Protein AF-A0A2H3U7N0-F1 (afdb_monomer_lite)

Structure (mmCIF, N/CA/C/O backbone):
data_AF-A0A2H3U7N0-F1
#
_entry.id   AF-A0A2H3U7N0-F1
#
loop_
_atom_site.group_PDB
_atom_site.id
_atom_site.type_symbol
_atom_site.label_atom_id
_atom_site.label_alt_id
_atom_site.label_comp_id
_atom_site.label_asym_id
_atom_site.label_entity_id
_atom_site.label_seq_id
_atom_site.pdbx_PDB_ins_code
_atom_site.Cartn_x
_atom_site.Cartn_y
_atom_site.Cartn_z
_atom_site.occupancy
_atom_site.B_iso_or_equiv
_atom_site.auth_seq_id
_atom_site.auth_comp_id
_atom_site.auth_asym_id
_atom_site.auth_atom_id
_atom_site.pdbx_PDB_model_num
ATOM 1 N N . MET A 1 1 ? 31.839 -9.972 -8.341 1.00 41.22 1 MET A N 1
ATOM 2 C CA . MET A 1 1 ? 30.807 -10.881 -8.872 1.00 41.22 1 MET A CA 1
ATOM 3 C C . MET A 1 1 ? 29.776 -10.012 -9.557 1.00 41.22 1 MET A C 1
ATOM 5 O O . MET A 1 1 ? 29.088 -9.276 -8.865 1.00 41.22 1 MET A O 1
ATOM 9 N N . GLU A 1 2 ? 29.746 -10.004 -10.886 1.00 51.91 2 GLU A N 1
ATOM 10 C CA . GLU A 1 2 ? 28.667 -9.348 -11.629 1.00 51.91 2 GLU A CA 1
ATOM 11 C C . GLU A 1 2 ? 27.400 -10.174 -11.409 1.00 51.91 2 GLU A C 1
ATOM 13 O O . GLU A 1 2 ? 27.298 -11.307 -11.885 1.00 51.91 2 GLU A O 1
ATOM 18 N N . SER A 1 3 ? 26.459 -9.662 -10.612 1.00 55.38 3 SER A N 1
ATOM 19 C CA . SER A 1 3 ? 25.124 -10.245 -10.570 1.00 55.38 3 SER A CA 1
ATOM 20 C C . SER A 1 3 ? 24.430 -9.870 -11.874 1.00 55.38 3 SER A C 1
ATOM 22 O O . SER A 1 3 ? 23.773 -8.840 -11.946 1.00 55.38 3 SER A O 1
ATOM 24 N N . ASN A 1 4 ? 24.597 -10.692 -12.909 1.00 68.12 4 ASN A N 1
ATOM 25 C CA . ASN A 1 4 ? 23.831 -10.570 -14.146 1.00 68.12 4 ASN A CA 1
ATOM 26 C C . ASN A 1 4 ? 22.386 -10.991 -13.863 1.00 68.12 4 ASN A C 1
ATOM 28 O O . ASN A 1 4 ? 21.979 -12.115 -14.174 1.00 68.12 4 ASN A O 1
ATOM 32 N N . SER A 1 5 ? 21.632 -10.111 -13.205 1.00 76.44 5 SER A N 1
ATOM 33 C CA . SER A 1 5 ? 20.214 -10.324 -12.969 1.00 76.44 5 SER A CA 1
ATOM 34 C C . SER A 1 5 ? 19.520 -10.481 -14.326 1.00 76.44 5 SER A C 1
ATOM 36 O O . SER A 1 5 ? 19.765 -9.688 -15.238 1.00 76.44 5 SER A O 1
ATOM 38 N N . PRO A 1 6 ? 18.648 -11.488 -14.514 1.00 81.44 6 PRO A N 1
ATOM 39 C CA . PRO A 1 6 ? 17.901 -11.628 -15.761 1.00 81.44 6 PRO A CA 1
ATOM 40 C C . PRO A 1 6 ? 17.040 -10.390 -16.050 1.00 81.44 6 PRO A C 1
ATOM 42 O O . PRO A 1 6 ? 16.747 -10.122 -17.214 1.00 81.44 6 PRO A O 1
ATOM 45 N N . PHE A 1 7 ? 16.689 -9.611 -15.020 1.00 84.44 7 PHE A N 1
ATOM 46 C CA . PHE A 1 7 ? 15.945 -8.365 -15.162 1.00 84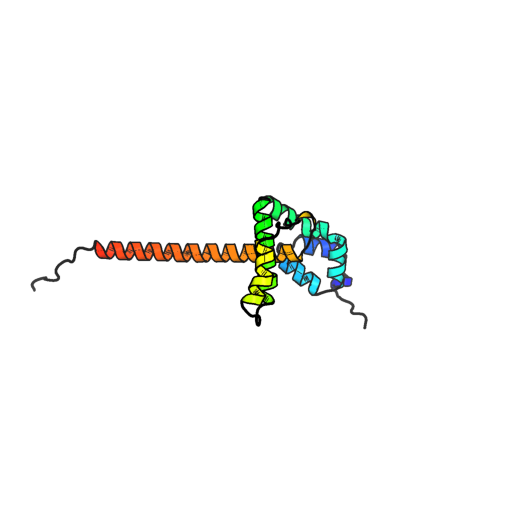.44 7 PHE A CA 1
ATOM 47 C C . PHE A 1 7 ? 16.762 -7.253 -15.822 1.00 84.44 7 PHE A C 1
ATOM 49 O O . PHE A 1 7 ? 16.179 -6.452 -16.539 1.00 84.44 7 PHE A O 1
ATOM 56 N N . GLU A 1 8 ? 18.092 -7.238 -15.682 1.00 84.56 8 GLU A N 1
ATOM 57 C CA . GLU A 1 8 ? 18.958 -6.257 -16.362 1.00 84.56 8 GLU A CA 1
ATOM 58 C C . GLU A 1 8 ? 18.973 -6.433 -17.888 1.00 84.56 8 GLU A C 1
ATOM 60 O O . GLU A 1 8 ? 19.342 -5.517 -18.618 1.00 84.56 8 GLU A O 1
ATOM 65 N N . LYS A 1 9 ? 18.543 -7.600 -18.387 1.00 87.31 9 LYS A N 1
ATOM 66 C CA . LYS A 1 9 ? 18.369 -7.859 -19.824 1.00 87.31 9 LYS A CA 1
ATOM 67 C C . LYS A 1 9 ? 17.039 -7.333 -20.364 1.00 87.31 9 LYS A C 1
ATOM 69 O O . LYS A 1 9 ? 16.856 -7.304 -21.580 1.00 87.31 9 LYS A O 1
ATOM 74 N N . LEU A 1 10 ? 16.098 -6.970 -19.490 1.00 88.06 10 LEU A N 1
ATOM 75 C CA . LEU A 1 10 ? 14.808 -6.425 -19.893 1.00 88.06 10 LEU A CA 1
ATOM 76 C C . LEU A 1 10 ? 14.908 -4.905 -20.074 1.00 88.06 10 LEU A C 1
ATOM 78 O O . LEU A 1 10 ? 15.506 -4.231 -19.237 1.00 88.06 10 LEU A O 1
ATOM 82 N N . PRO A 1 11 ? 14.272 -4.341 -21.114 1.00 92.31 11 PRO A N 1
ATOM 83 C CA . PRO A 1 11 ? 14.101 -2.900 -21.236 1.00 92.31 11 PRO A CA 1
ATOM 84 C C . PRO A 1 11 ? 13.384 -2.306 -20.017 1.00 92.31 11 PRO A C 1
ATOM 86 O O . PRO A 1 11 ? 12.407 -2.875 -19.510 1.00 92.31 11 PRO A O 1
ATOM 89 N N . ALA A 1 12 ? 13.825 -1.123 -19.587 1.00 92.44 12 ALA A N 1
ATOM 90 C CA . ALA A 1 12 ? 13.222 -0.391 -18.473 1.00 92.44 12 ALA A CA 1
ATOM 91 C C . ALA A 1 12 ? 11.737 -0.077 -18.728 1.00 92.44 12 ALA A C 1
ATOM 93 O O . ALA A 1 12 ? 10.932 -0.029 -17.795 1.00 92.44 12 ALA A O 1
ATOM 94 N N . GLU A 1 13 ? 11.351 0.076 -19.994 1.00 93.50 13 GLU A N 1
ATOM 95 C CA . GLU A 1 13 ? 9.978 0.290 -20.440 1.00 93.50 13 GLU A CA 1
ATOM 96 C C . GLU A 1 13 ? 9.090 -0.909 -20.103 1.00 93.50 13 GLU A C 1
ATOM 98 O O . GLU A 1 13 ? 7.984 -0.723 -19.599 1.00 93.50 13 GLU A O 1
ATOM 103 N N . LEU A 1 14 ? 9.578 -2.140 -20.306 1.00 93.38 14 LEU A N 1
ATOM 104 C CA . LEU A 1 14 ? 8.814 -3.346 -19.978 1.00 93.38 14 LEU A CA 1
ATOM 105 C C . LEU A 1 14 ? 8.624 -3.481 -18.470 1.00 93.38 14 LEU A C 1
ATOM 107 O O . LEU A 1 14 ? 7.516 -3.756 -18.020 1.00 93.38 14 LEU A O 1
ATOM 111 N N . ILE A 1 15 ? 9.669 -3.219 -17.683 1.00 94.06 15 ILE A N 1
ATOM 112 C CA . ILE A 1 15 ? 9.565 -3.203 -16.217 1.00 94.06 15 ILE A CA 1
ATOM 113 C C . ILE A 1 15 ? 8.575 -2.127 -15.766 1.00 94.06 15 ILE A C 1
ATOM 115 O O . ILE A 1 15 ? 7.730 -2.383 -14.913 1.00 94.06 15 ILE 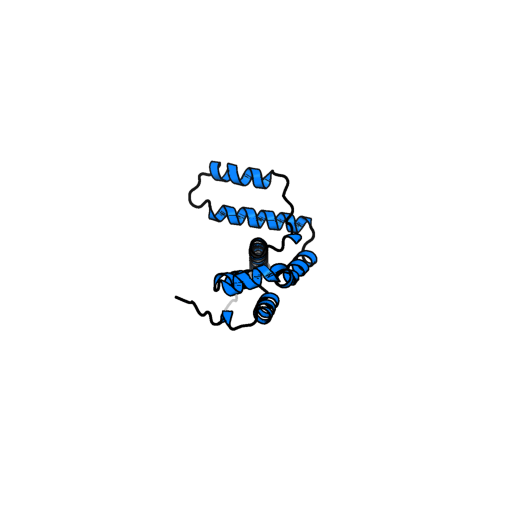A O 1
ATOM 119 N N . THR A 1 16 ? 8.628 -0.939 -16.368 1.00 94.44 16 THR A N 1
ATOM 120 C CA . THR A 1 16 ? 7.695 0.150 -16.065 1.00 94.44 16 THR A CA 1
ATOM 121 C C . THR A 1 16 ? 6.255 -0.244 -16.381 1.00 94.44 16 THR A C 1
ATOM 123 O O . THR A 1 16 ? 5.376 0.016 -15.561 1.00 94.44 16 THR A O 1
ATOM 126 N N . ILE A 1 17 ? 6.003 -0.899 -17.520 1.00 92.81 17 ILE A N 1
ATOM 127 C CA . ILE A 1 17 ? 4.674 -1.413 -17.885 1.00 92.81 17 ILE A CA 1
ATOM 128 C C . ILE A 1 17 ? 4.210 -2.441 -16.855 1.00 92.81 17 ILE A C 1
ATOM 130 O O . ILE A 1 17 ? 3.131 -2.267 -16.297 1.00 92.81 17 ILE A O 1
ATOM 134 N N . ILE A 1 18 ? 5.042 -3.443 -16.542 1.00 92.06 18 ILE A N 1
ATOM 135 C CA . ILE A 1 18 ? 4.733 -4.476 -15.542 1.00 92.06 18 ILE A CA 1
ATOM 136 C C . ILE A 1 18 ? 4.323 -3.816 -14.223 1.00 92.06 18 ILE A C 1
ATOM 138 O O . ILE A 1 18 ? 3.214 -4.043 -13.746 1.00 92.06 18 ILE A O 1
ATOM 142 N N . LEU A 1 19 ? 5.168 -2.931 -13.682 1.00 93.25 19 LEU A N 1
ATOM 143 C CA . LEU A 1 19 ? 4.895 -2.243 -12.420 1.00 93.25 19 LEU A CA 1
ATOM 144 C C . LEU A 1 19 ? 3.644 -1.355 -12.484 1.00 93.25 19 LEU A C 1
ATOM 146 O O . LEU A 1 19 ? 2.930 -1.266 -11.492 1.00 93.25 19 LEU A O 1
ATOM 150 N N . SER A 1 20 ? 3.365 -0.715 -13.623 1.00 89.50 20 SER A N 1
ATOM 151 C CA . SER A 1 20 ? 2.185 0.151 -13.795 1.00 89.50 20 SER A CA 1
ATOM 152 C C . SER A 1 20 ? 0.877 -0.636 -13.938 1.00 89.50 20 SER A C 1
ATOM 154 O O . SER A 1 20 ? -0.188 -0.089 -13.670 1.00 89.50 20 SER A O 1
ATOM 156 N N . THR A 1 21 ? 0.943 -1.898 -14.376 1.00 90.12 21 THR A N 1
ATOM 157 C CA . THR A 1 21 ? -0.220 -2.799 -14.496 1.00 90.12 21 THR A CA 1
ATOM 158 C C . THR A 1 21 ? -0.500 -3.612 -13.234 1.00 90.12 21 THR A C 1
ATOM 160 O O . THR A 1 21 ? -1.553 -4.236 -13.118 1.00 90.12 21 THR A O 1
ATOM 163 N N . THR A 1 22 ? 0.431 -3.625 -12.281 1.00 90.62 22 THR A N 1
ATOM 164 C CA . THR A 1 22 ? 0.229 -4.268 -10.984 1.00 90.62 22 THR A CA 1
ATOM 165 C C . THR A 1 22 ? -0.822 -3.491 -10.193 1.00 90.62 22 THR A C 1
ATOM 167 O O . THR A 1 22 ? -0.668 -2.297 -9.987 1.00 90.62 22 THR A O 1
ATOM 170 N N . ASN A 1 23 ? -1.867 -4.161 -9.699 1.00 86.19 23 ASN A N 1
ATOM 171 C CA . ASN A 1 23 ? -2.991 -3.514 -8.995 1.00 86.19 23 ASN A CA 1
ATOM 172 C C . ASN A 1 23 ?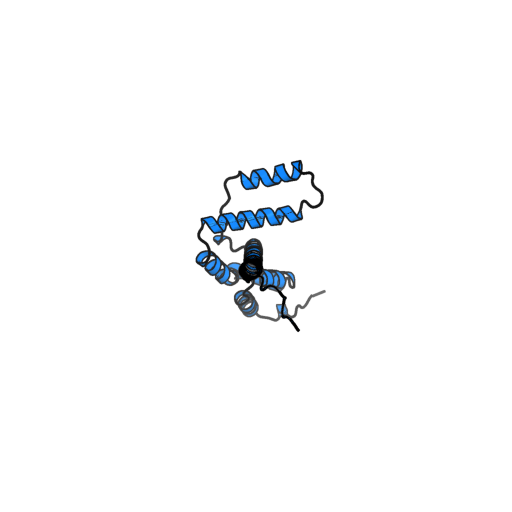 -2.791 -3.378 -7.473 1.00 86.19 23 ASN A C 1
ATOM 174 O O . ASN A 1 23 ? -3.691 -2.947 -6.756 1.00 86.19 23 ASN A O 1
ATOM 178 N N . SER A 1 24 ? -1.625 -3.765 -6.960 1.00 87.69 24 SER A N 1
ATOM 179 C CA . SER A 1 24 ? -1.308 -3.778 -5.533 1.00 87.69 24 SER A CA 1
ATOM 180 C C . SER A 1 24 ? -0.008 -3.009 -5.290 1.00 87.69 24 SER A C 1
ATOM 182 O O . SER A 1 24 ? 1.059 -3.449 -5.731 1.00 87.69 24 SER A O 1
ATOM 184 N N . PRO A 1 25 ? -0.044 -1.876 -4.561 1.00 88.31 25 PRO A N 1
ATOM 185 C CA . PRO A 1 25 ? 1.174 -1.184 -4.149 1.00 88.31 25 PRO A CA 1
ATOM 186 C C . PRO A 1 25 ? 2.090 -2.075 -3.291 1.00 88.31 25 PRO A C 1
ATOM 188 O O . PRO A 1 25 ? 3.310 -1.929 -3.346 1.00 88.31 25 PRO A O 1
ATOM 191 N N . ALA A 1 26 ? 1.530 -3.030 -2.542 1.00 86.94 26 ALA A N 1
ATOM 192 C CA . ALA A 1 26 ? 2.304 -3.996 -1.761 1.00 86.94 26 ALA A CA 1
ATOM 193 C C . ALA A 1 26 ? 3.092 -4.969 -2.657 1.00 86.94 26 ALA A C 1
ATOM 195 O O . ALA A 1 26 ? 4.249 -5.296 -2.371 1.00 86.94 26 ALA A O 1
ATOM 196 N N . ASP A 1 27 ? 2.507 -5.378 -3.783 1.00 91.19 27 ASP A N 1
ATOM 197 C CA . ASP A 1 27 ? 3.173 -6.252 -4.751 1.00 91.19 27 ASP A CA 1
ATOM 198 C C . ASP A 1 27 ? 4.280 -5.485 -5.473 1.00 91.19 27 ASP A C 1
ATOM 200 O O . ASP A 1 27 ? 5.400 -5.981 -5.573 1.00 91.19 27 ASP A O 1
ATOM 204 N N . ILE A 1 28 ? 4.023 -4.231 -5.873 1.00 92.31 28 ILE A N 1
ATOM 205 C CA . ILE A 1 28 ? 5.064 -3.338 -6.410 1.00 92.31 28 ILE A CA 1
ATOM 206 C C . ILE A 1 28 ? 6.208 -3.217 -5.407 1.00 92.31 28 ILE A C 1
ATOM 208 O O . ILE A 1 28 ? 7.364 -3.374 -5.791 1.00 92.31 28 ILE A O 1
ATOM 212 N N . GLN A 1 29 ? 5.900 -2.992 -4.124 1.00 90.31 29 GLN A N 1
ATOM 213 C CA . GLN A 1 29 ? 6.900 -2.894 -3.062 1.00 90.31 29 GLN A CA 1
ATOM 214 C C . GLN A 1 29 ? 7.719 -4.182 -2.910 1.00 90.31 29 GLN A C 1
ATOM 216 O O . GLN A 1 29 ? 8.923 -4.119 -2.662 1.00 90.31 29 GLN A O 1
ATOM 221 N N . SER A 1 30 ? 7.087 -5.340 -3.071 1.00 90.00 30 SER A N 1
ATOM 222 C CA . SER A 1 30 ? 7.760 -6.639 -3.023 1.00 90.00 30 SER A CA 1
ATOM 223 C C . SER A 1 30 ? 8.674 -6.842 -4.234 1.00 90.00 30 SER A C 1
ATOM 225 O O . SER A 1 30 ? 9.829 -7.231 -4.066 1.00 90.00 30 SER A O 1
ATOM 227 N N . ILE A 1 31 ? 8.210 -6.486 -5.436 1.00 91.88 31 ILE A N 1
ATOM 228 C CA . ILE A 1 31 ? 8.972 -6.598 -6.688 1.00 91.88 31 ILE A CA 1
ATOM 229 C C . ILE A 1 31 ? 10.222 -5.707 -6.652 1.00 91.88 31 ILE A C 1
ATOM 231 O O . ILE A 1 31 ? 11.320 -6.182 -6.929 1.00 91.88 31 ILE A O 1
ATOM 235 N N . ILE A 1 32 ? 10.098 -4.436 -6.253 1.00 92.94 32 ILE A N 1
ATOM 236 C CA . ILE A 1 32 ? 11.259 -3.528 -6.181 1.00 92.94 32 ILE A CA 1
ATOM 237 C C . ILE A 1 32 ? 12.279 -3.951 -5.115 1.00 92.94 32 ILE A C 1
ATOM 239 O O . ILE A 1 32 ? 13.449 -3.601 -5.213 1.00 92.94 32 ILE A O 1
ATOM 243 N N . ARG A 1 33 ? 11.846 -4.668 -4.068 1.00 89.56 33 ARG A N 1
ATOM 244 C CA . ARG A 1 33 ? 12.735 -5.176 -3.014 1.00 89.56 33 ARG A CA 1
ATOM 245 C C . ARG A 1 33 ? 13.477 -6.433 -3.449 1.00 89.56 33 ARG A C 1
ATOM 247 O O . ARG A 1 33 ? 14.525 -6.722 -2.881 1.00 89.56 33 ARG A O 1
ATOM 254 N N . ALA A 1 34 ? 12.934 -7.165 -4.418 1.00 89.81 34 ALA A N 1
ATOM 255 C CA . ALA A 1 34 ? 13.526 -8.393 -4.921 1.00 89.81 34 ALA A CA 1
ATOM 256 C C . ALA A 1 34 ? 14.754 -8.138 -5.807 1.00 89.81 34 ALA A C 1
ATOM 258 O O . ALA A 1 34 ? 15.632 -8.995 -5.863 1.00 89.81 34 ALA A O 1
ATOM 259 N N . ASP A 1 35 ? 14.837 -6.979 -6.475 1.00 91.50 35 ASP A N 1
ATOM 260 C CA . ASP A 1 35 ? 15.910 -6.695 -7.428 1.00 91.50 35 ASP A CA 1
ATOM 261 C C . ASP A 1 35 ? 16.324 -5.197 -7.467 1.00 91.50 35 ASP A C 1
ATOM 263 O O . ASP A 1 35 ? 15.479 -4.318 -7.682 1.00 91.50 35 ASP A O 1
ATOM 267 N N . PRO A 1 36 ? 17.627 -4.872 -7.303 1.00 90.94 36 PRO A N 1
ATOM 268 C CA . PRO A 1 36 ? 18.127 -3.492 -7.324 1.00 90.94 36 PRO A CA 1
ATOM 269 C C . PRO A 1 36 ? 17.951 -2.747 -8.655 1.00 90.94 36 PRO A C 1
ATOM 271 O O . PRO A 1 36 ? 17.811 -1.518 -8.653 1.00 90.94 36 PRO A O 1
ATOM 274 N N . TYR A 1 37 ? 17.980 -3.450 -9.790 1.00 92.69 37 TYR A N 1
ATOM 275 C CA . TYR A 1 37 ? 17.746 -2.852 -11.102 1.00 92.69 37 TYR A CA 1
ATOM 276 C C . TYR A 1 37 ? 16.284 -2.419 -11.231 1.00 92.69 37 TYR A C 1
ATOM 278 O O . TYR A 1 37 ? 16.017 -1.275 -11.606 1.00 92.69 37 TYR A O 1
ATOM 286 N N . ILE A 1 38 ? 15.340 -3.261 -10.800 1.00 93.69 38 ILE A N 1
ATOM 287 C CA . ILE A 1 38 ? 13.914 -2.899 -10.788 1.00 93.69 38 ILE A CA 1
ATOM 288 C C . ILE A 1 38 ? 13.654 -1.702 -9.864 1.00 93.69 38 ILE A C 1
ATOM 290 O O . ILE A 1 38 ? 12.915 -0.787 -10.233 1.00 93.69 38 ILE A O 1
ATOM 294 N N . TRP A 1 39 ? 14.303 -1.646 -8.695 1.00 93.12 39 TRP A N 1
ATOM 295 C CA . TRP A 1 39 ? 14.248 -0.468 -7.822 1.00 93.12 39 TRP A CA 1
ATOM 296 C C . TRP A 1 39 ? 14.711 0.813 -8.530 1.00 93.12 39 TRP A C 1
ATOM 298 O O . TRP A 1 39 ? 14.065 1.858 -8.414 1.00 93.12 39 TRP A O 1
ATOM 308 N N . ARG A 1 40 ? 15.802 0.747 -9.304 1.00 93.25 40 ARG A N 1
ATOM 309 C CA . ARG A 1 40 ? 16.303 1.898 -10.069 1.00 93.25 40 ARG A CA 1
ATOM 310 C C . ARG A 1 40 ? 15.299 2.355 -11.129 1.00 93.25 40 ARG A C 1
ATOM 312 O O . ARG A 1 40 ? 15.031 3.554 -11.211 1.00 93.25 40 ARG A O 1
ATOM 319 N N . VAL A 1 41 ? 14.725 1.423 -11.891 1.00 94.38 41 VAL A N 1
ATOM 320 C CA . VAL A 1 41 ? 13.681 1.724 -12.887 1.00 94.38 41 VAL A CA 1
ATOM 321 C C . VAL A 1 41 ? 12.466 2.362 -12.208 1.00 94.38 41 VAL A C 1
ATOM 323 O O . VAL A 1 41 ? 11.969 3.395 -12.661 1.00 94.38 41 VAL A O 1
ATOM 326 N N . PHE A 1 42 ? 12.036 1.821 -11.065 1.00 94.19 42 PHE A N 1
ATOM 327 C CA . PHE A 1 42 ? 10.953 2.402 -10.277 1.00 94.19 42 PHE A CA 1
ATOM 328 C C . PHE A 1 42 ? 11.244 3.854 -9.884 1.00 94.19 42 PHE A C 1
ATOM 330 O O . PHE A 1 42 ? 10.385 4.710 -10.073 1.00 94.19 42 PHE A O 1
ATOM 337 N N . LEU A 1 43 ? 12.443 4.169 -9.384 1.00 92.19 43 LEU A N 1
ATOM 338 C CA . LEU A 1 43 ? 12.793 5.541 -9.000 1.00 92.19 43 LEU A CA 1
ATOM 339 C C . LEU A 1 43 ? 12.728 6.522 -10.179 1.00 92.19 43 LEU A C 1
ATOM 341 O O . LEU A 1 43 ? 12.273 7.653 -9.999 1.00 92.19 43 LEU A O 1
ATOM 345 N N . GLN A 1 44 ? 13.147 6.086 -11.370 1.00 93.69 44 GLN A N 1
ATOM 346 C CA . GLN A 1 44 ? 13.117 6.895 -12.592 1.00 93.69 44 GLN A CA 1
ATOM 347 C C . GLN A 1 44 ? 11.687 7.134 -13.095 1.00 93.69 44 GLN A C 1
ATOM 349 O O . GLN A 1 44 ? 11.354 8.243 -13.509 1.00 93.69 44 GLN A O 1
ATOM 354 N N . HIS A 1 45 ? 10.819 6.124 -12.998 1.00 92.75 45 HIS A N 1
ATOM 355 C CA . HIS A 1 45 ? 9.466 6.158 -13.560 1.00 92.75 45 HIS A CA 1
ATOM 356 C C . HIS A 1 45 ? 8.349 6.232 -12.505 1.00 92.75 45 HIS A C 1
ATOM 358 O O . HIS A 1 45 ? 7.173 6.050 -12.833 1.00 92.75 45 HIS A O 1
ATOM 364 N N . LYS A 1 46 ? 8.683 6.565 -11.247 1.00 90.12 46 LYS A N 1
ATOM 365 C CA . LYS A 1 46 ? 7.779 6.500 -10.080 1.00 90.12 46 LYS A CA 1
ATOM 366 C C . LYS A 1 46 ? 6.430 7.173 -10.309 1.00 90.12 46 LYS A C 1
ATOM 368 O O . LYS A 1 46 ? 5.400 6.665 -9.888 1.00 90.12 46 LYS A O 1
ATOM 373 N N . HIS A 1 47 ? 6.424 8.315 -10.994 1.00 88.88 47 HIS A N 1
ATOM 374 C CA . HIS A 1 47 ? 5.206 9.082 -11.229 1.00 88.88 47 HIS A CA 1
ATOM 375 C C . HIS A 1 47 ? 4.258 8.375 -12.188 1.00 88.88 47 HIS A C 1
ATOM 377 O O . HIS A 1 47 ? 3.053 8.454 -11.991 1.00 88.88 47 HIS A O 1
ATOM 383 N N . SER A 1 48 ? 4.786 7.705 -13.214 1.00 89.81 48 SER A N 1
ATOM 384 C CA . SER A 1 48 ? 3.973 6.930 -14.152 1.00 89.81 48 SER A CA 1
ATOM 385 C C . SER A 1 48 ? 3.416 5.691 -13.465 1.00 89.81 48 SER A C 1
ATOM 387 O O . SER A 1 48 ? 2.213 5.458 -13.511 1.00 89.81 48 SER A O 1
ATOM 389 N N . ILE A 1 49 ? 4.285 4.968 -12.754 1.00 91.81 49 ILE A N 1
ATOM 390 C CA . ILE A 1 49 ? 3.951 3.717 -12.064 1.00 91.81 49 ILE A CA 1
ATOM 391 C C . ILE A 1 49 ? 2.885 3.945 -10.990 1.00 91.81 49 ILE A C 1
ATOM 393 O O . ILE A 1 49 ? 1.954 3.161 -10.862 1.00 91.81 49 ILE A O 1
ATOM 397 N N . LEU A 1 50 ? 2.999 5.030 -10.221 1.00 90.06 50 LEU A N 1
ATOM 398 C CA . LEU A 1 50 ? 2.113 5.270 -9.085 1.00 90.06 50 LEU A CA 1
ATOM 399 C C . LEU A 1 50 ? 0.853 6.081 -9.424 1.00 90.06 50 LEU A C 1
ATOM 401 O O . LEU A 1 50 ? -0.040 6.198 -8.585 1.00 90.06 50 LEU A O 1
ATOM 405 N N . ARG A 1 51 ? 0.756 6.656 -10.630 1.00 87.38 51 ARG A N 1
ATOM 406 C CA . ARG A 1 51 ? -0.386 7.494 -11.037 1.00 87.38 51 ARG A CA 1
ATOM 407 C C . ARG A 1 51 ? -1.745 6.790 -10.926 1.00 87.38 51 ARG A C 1
ATOM 409 O O . ARG A 1 51 ? -2.652 7.451 -10.421 1.00 87.38 51 ARG A O 1
ATOM 416 N N . PRO A 1 52 ? -1.915 5.518 -11.336 1.00 87.06 52 PRO A N 1
ATOM 417 C CA . PRO A 1 52 ? -3.209 4.847 -11.233 1.00 87.06 52 PRO A CA 1
ATOM 418 C C . PRO A 1 52 ? -3.722 4.799 -9.790 1.00 87.06 52 PRO A C 1
ATOM 420 O O . PRO A 1 52 ? -4.849 5.199 -9.526 1.00 87.06 52 PRO A O 1
ATOM 423 N N . PHE A 1 53 ? -2.858 4.447 -8.833 1.00 84.50 53 PHE A N 1
ATOM 424 C CA . PHE A 1 53 ? -3.219 4.403 -7.409 1.00 84.50 53 PHE A CA 1
ATOM 425 C C . PHE A 1 53 ? -3.570 5.773 -6.839 1.00 84.50 53 PHE A C 1
ATOM 427 O O . PHE A 1 53 ? -4.441 5.897 -5.987 1.00 84.50 53 PHE A O 1
ATOM 434 N N . ILE A 1 54 ? -2.885 6.819 -7.299 1.00 81.44 54 ILE A N 1
ATOM 435 C CA . ILE A 1 54 ? -3.198 8.192 -6.905 1.00 81.44 54 ILE A CA 1
ATOM 436 C C . ILE A 1 54 ? -4.591 8.588 -7.380 1.00 81.44 54 ILE A C 1
ATOM 438 O O . ILE A 1 54 ? -5.363 9.151 -6.608 1.00 81.44 54 ILE A O 1
ATOM 442 N N . GLN A 1 55 ? -4.898 8.322 -8.648 1.00 84.19 55 GLN A N 1
ATOM 443 C CA . GLN A 1 55 ? -6.203 8.638 -9.221 1.00 84.19 55 GLN A CA 1
ATOM 444 C C . GLN A 1 55 ? -7.308 7.873 -8.499 1.00 84.19 55 GLN A C 1
ATOM 446 O O . GLN A 1 55 ? -8.315 8.471 -8.127 1.00 84.19 55 GLN A O 1
ATOM 451 N N . ASP A 1 56 ? -7.067 6.594 -8.229 1.00 83.69 56 ASP A N 1
ATOM 452 C CA . ASP A 1 56 ? -7.969 5.735 -7.478 1.00 83.69 56 ASP A CA 1
ATOM 453 C C . ASP A 1 56 ? -8.230 6.283 -6.062 1.00 83.69 56 ASP A C 1
ATOM 455 O O . ASP A 1 56 ? -9.374 6.575 -5.713 1.00 83.69 56 ASP A O 1
ATOM 459 N N . LEU A 1 57 ? -7.179 6.595 -5.295 1.00 79.06 57 LEU A N 1
ATOM 460 C CA . LEU A 1 57 ? -7.296 7.184 -3.953 1.00 79.06 57 LEU A CA 1
ATOM 461 C C . LEU A 1 57 ? -8.056 8.516 -3.939 1.00 79.06 57 LEU A C 1
ATOM 463 O O . LEU A 1 57 ? -8.863 8.758 -3.043 1.00 79.06 57 LEU A O 1
ATOM 467 N N . VAL A 1 58 ? -7.801 9.394 -4.912 1.00 80.38 58 VAL A N 1
ATOM 468 C CA . VAL A 1 58 ? -8.501 10.686 -5.017 1.00 80.38 58 VAL A CA 1
ATOM 469 C C . VAL A 1 58 ? -9.968 10.494 -5.396 1.00 80.38 58 VAL A C 1
ATOM 471 O O . VAL A 1 58 ? -10.807 11.282 -4.966 1.00 80.38 58 VAL A O 1
ATOM 474 N N . SER A 1 59 ? -10.282 9.467 -6.187 1.00 82.62 59 SER A N 1
ATOM 475 C CA . SER A 1 59 ? -11.658 9.164 -6.582 1.00 82.62 59 SER A CA 1
ATOM 476 C C . SER A 1 59 ? -12.482 8.556 -5.444 1.00 82.62 59 SER A C 1
ATOM 478 O O . SER A 1 59 ? -13.661 8.874 -5.311 1.00 82.62 59 SER A O 1
ATOM 480 N N . GLN A 1 60 ? -11.860 7.728 -4.600 1.00 78.19 60 GLN A N 1
ATOM 481 C CA . GLN A 1 60 ? -12.547 6.999 -3.533 1.00 78.19 60 GLN A CA 1
ATOM 482 C C . GLN A 1 60 ? -12.703 7.808 -2.240 1.00 78.19 60 GLN A C 1
ATOM 484 O O . GLN A 1 60 ? -13.674 7.618 -1.509 1.00 78.19 60 GLN A O 1
ATOM 489 N N . TYR A 1 61 ? -11.767 8.712 -1.935 1.00 76.31 61 TYR A N 1
ATOM 490 C CA . TYR A 1 61 ? -11.710 9.374 -0.630 1.00 76.31 61 TYR A CA 1
ATOM 491 C C . TYR A 1 61 ? -11.734 10.896 -0.748 1.00 76.31 61 TYR A C 1
ATOM 493 O O . TYR A 1 61 ? -10.910 11.513 -1.425 1.00 76.31 61 TYR A O 1
ATOM 501 N N . THR A 1 62 ? -12.628 11.541 0.008 1.00 74.56 62 THR A N 1
ATOM 502 C CA . THR A 1 62 ? -12.565 12.998 0.175 1.00 74.56 62 THR A CA 1
ATOM 503 C C . THR A 1 62 ? -11.373 13.379 1.064 1.00 74.56 62 THR A C 1
ATOM 505 O O . THR A 1 62 ? -10.898 12.582 1.878 1.00 74.56 62 THR A O 1
ATOM 508 N N . ARG A 1 63 ? -10.866 14.616 0.932 1.00 68.75 63 ARG A N 1
ATOM 509 C CA . ARG A 1 63 ? -9.678 15.093 1.676 1.00 68.75 63 ARG A CA 1
ATOM 510 C C . ARG A 1 63 ? -9.700 14.785 3.185 1.00 68.75 63 ARG A C 1
ATOM 512 O O . ARG A 1 63 ? -8.665 14.350 3.683 1.00 68.75 63 ARG A O 1
ATOM 519 N N . PRO A 1 64 ? -10.820 14.954 3.916 1.00 69.06 64 PRO A N 1
ATOM 520 C CA . PRO A 1 64 ? -10.884 14.585 5.329 1.00 69.06 64 PRO A CA 1
ATOM 521 C C . PRO A 1 64 ? -10.590 13.102 5.604 1.00 69.06 64 PRO A C 1
ATOM 523 O O . PRO A 1 64 ? -9.917 12.791 6.584 1.00 69.06 64 PRO A O 1
ATOM 526 N N . TYR A 1 65 ? -11.040 12.174 4.753 1.00 75.06 65 TYR A N 1
ATOM 527 C CA . TYR A 1 65 ? -10.776 10.739 4.937 1.00 75.06 65 TYR A CA 1
ATOM 528 C C . TYR A 1 65 ? -9.308 10.387 4.701 1.00 75.06 65 TYR A C 1
ATOM 530 O O . TYR A 1 65 ? -8.748 9.579 5.439 1.00 75.06 65 TYR A O 1
ATOM 538 N N . LEU A 1 66 ? -8.651 11.046 3.745 1.00 73.44 66 LEU A N 1
ATOM 539 C CA . LEU A 1 66 ? -7.220 10.854 3.497 1.00 73.44 66 LEU A CA 1
ATOM 540 C C . LEU A 1 66 ? -6.369 11.214 4.725 1.00 73.44 66 LEU A C 1
ATOM 542 O O . LEU A 1 66 ? -5.397 10.521 5.029 1.00 73.44 66 LEU A O 1
ATOM 546 N N . THR A 1 67 ? -6.750 12.248 5.478 1.00 73.31 67 THR A N 1
ATOM 547 C CA . THR A 1 67 ? -6.054 12.615 6.720 1.00 73.31 67 THR A CA 1
ATOM 548 C C . THR A 1 67 ? -6.229 11.557 7.817 1.00 73.31 67 THR A C 1
ATOM 550 O O . THR A 1 67 ? -5.259 11.203 8.492 1.00 73.31 67 THR A O 1
ATOM 553 N N . HIS A 1 68 ? -7.427 10.982 7.957 1.00 76.38 68 HIS A N 1
ATOM 554 C CA . HIS A 1 68 ? -7.666 9.875 8.892 1.00 76.38 68 HIS A CA 1
ATOM 555 C C . HIS A 1 68 ? -6.885 8.611 8.503 1.00 76.38 68 HIS A C 1
ATOM 557 O O . HIS A 1 68 ? -6.300 7.958 9.367 1.00 76.38 68 HIS A O 1
ATOM 563 N N . LEU A 1 69 ? -6.795 8.298 7.207 1.00 76.94 69 LEU A N 1
ATOM 564 C CA . LEU A 1 69 ? -5.989 7.181 6.707 1.00 76.94 69 LEU A CA 1
ATOM 565 C C . LEU A 1 69 ? -4.495 7.370 7.009 1.00 76.94 69 LEU A C 1
ATOM 567 O O . LEU A 1 69 ? -3.841 6.440 7.487 1.00 76.94 69 LEU A O 1
ATOM 571 N N . ALA A 1 70 ? -3.954 8.580 6.823 1.00 76.50 70 ALA A N 1
ATOM 572 C CA . ALA A 1 70 ? -2.583 8.896 7.233 1.00 76.50 70 ALA A CA 1
ATOM 573 C C . ALA A 1 70 ? -2.352 8.681 8.731 1.00 76.50 70 ALA A C 1
ATOM 575 O O . ALA A 1 70 ? -1.313 8.153 9.136 1.00 76.50 70 ALA A O 1
ATOM 576 N N . MET A 1 71 ? -3.317 9.085 9.554 1.00 77.94 71 MET A N 1
ATOM 577 C CA . MET A 1 71 ? -3.261 8.903 10.999 1.00 77.94 71 MET A CA 1
ATOM 578 C C . MET A 1 71 ? -3.248 7.418 11.381 1.00 77.94 71 MET A C 1
ATOM 580 O O . MET A 1 71 ? -2.392 7.006 12.164 1.00 77.94 71 MET A O 1
ATOM 584 N N . ALA A 1 72 ? -4.119 6.603 10.778 1.00 79.50 72 ALA A N 1
ATOM 585 C CA . ALA A 1 72 ? -4.145 5.155 10.983 1.00 79.50 72 ALA A CA 1
ATOM 586 C C . ALA A 1 72 ? -2.809 4.496 10.592 1.00 79.50 72 ALA A C 1
ATOM 588 O O . ALA A 1 72 ? -2.238 3.738 11.379 1.00 79.50 72 ALA A O 1
ATOM 589 N N . CYS A 1 73 ? -2.244 4.862 9.435 1.00 78.62 73 CYS A N 1
ATOM 590 C CA . CYS A 1 73 ? -0.933 4.371 8.993 1.00 78.62 73 CYS A CA 1
ATOM 591 C C . CYS A 1 73 ? 0.186 4.731 9.988 1.00 78.62 73 CYS A C 1
ATOM 593 O O . CYS A 1 73 ? 1.029 3.895 10.319 1.00 78.62 73 CYS A O 1
ATOM 595 N N . ARG A 1 74 ? 0.197 5.973 10.496 1.00 76.62 74 ARG A N 1
ATOM 596 C CA . ARG A 1 74 ? 1.177 6.435 11.495 1.00 76.62 74 ARG A CA 1
ATOM 597 C C . ARG A 1 74 ? 1.075 5.648 12.800 1.00 76.62 74 ARG A C 1
ATOM 599 O O . ARG A 1 74 ? 2.104 5.247 13.340 1.00 76.62 74 ARG A O 1
ATOM 606 N N . LEU A 1 75 ? -0.142 5.413 13.290 1.00 77.88 75 LEU A N 1
ATOM 607 C CA . LEU A 1 75 ? -0.379 4.641 14.512 1.00 77.88 75 LEU A CA 1
ATOM 608 C C . LEU A 1 75 ? 0.101 3.191 14.360 1.00 77.88 75 LEU A C 1
ATOM 610 O O . LEU A 1 75 ? 0.833 2.708 15.221 1.00 77.88 75 LEU A O 1
ATOM 614 N N . ARG A 1 76 ? -0.193 2.541 13.229 1.00 76.75 76 ARG A N 1
ATOM 615 C CA . ARG A 1 76 ? 0.275 1.179 12.913 1.00 76.75 76 ARG A CA 1
ATOM 616 C C . ARG A 1 76 ? 1.801 1.072 12.820 1.00 76.75 76 ARG A C 1
ATOM 618 O O . ARG A 1 76 ? 2.404 0.139 13.348 1.00 76.75 76 ARG A O 1
ATOM 625 N N . ALA A 1 77 ? 2.464 2.046 12.194 1.00 75.06 77 ALA A N 1
ATOM 626 C CA . ALA A 1 77 ? 3.929 2.072 12.113 1.00 75.06 77 ALA A CA 1
ATOM 627 C C . ALA A 1 77 ? 4.604 2.160 13.496 1.00 75.06 77 ALA A C 1
ATOM 629 O O . ALA A 1 77 ? 5.763 1.771 13.669 1.00 75.06 77 ALA A O 1
ATOM 630 N N . ILE A 1 78 ? 3.881 2.703 14.470 1.00 74.50 78 ILE A N 1
ATOM 631 C CA . ILE A 1 78 ? 4.335 2.909 15.837 1.00 74.50 78 ILE A CA 1
ATOM 632 C C . ILE A 1 78 ? 3.958 1.725 16.736 1.00 74.50 78 ILE A C 1
ATOM 634 O O . ILE A 1 78 ? 4.765 1.349 17.581 1.00 74.50 78 ILE A O 1
ATOM 638 N N . GLU A 1 79 ? 2.807 1.087 16.515 1.00 75.00 79 GLU A N 1
ATOM 639 C CA . GLU A 1 79 ? 2.400 -0.159 17.180 1.00 75.00 79 GLU A CA 1
ATOM 640 C C . GLU A 1 79 ? 3.508 -1.220 17.117 1.00 75.00 79 GLU A C 1
ATOM 642 O O . GLU A 1 79 ? 3.910 -1.770 18.143 1.00 75.00 79 GLU A O 1
ATOM 647 N N . ARG A 1 80 ? 4.113 -1.401 15.934 1.00 68.00 80 ARG A N 1
ATOM 648 C CA . ARG A 1 80 ? 5.241 -2.328 15.723 1.00 68.00 80 ARG A CA 1
ATOM 649 C C . ARG A 1 80 ? 6.462 -2.037 16.615 1.00 68.00 80 ARG A C 1
ATOM 651 O O . ARG A 1 80 ? 7.298 -2.914 16.799 1.00 68.00 80 ARG A O 1
ATOM 658 N N . LYS A 1 81 ? 6.584 -0.827 17.174 1.00 69.94 81 LYS A N 1
ATOM 659 C CA . LYS A 1 81 ? 7.712 -0.385 18.017 1.00 69.94 81 LYS A CA 1
ATOM 660 C C . LYS A 1 81 ? 7.442 -0.511 19.522 1.00 69.94 81 LYS A C 1
ATOM 662 O O . LYS A 1 81 ? 8.350 -0.260 20.313 1.00 69.94 81 LYS A O 1
ATOM 667 N N . PHE A 1 82 ? 6.228 -0.891 19.931 1.00 69.38 82 PHE A N 1
ATOM 668 C CA . PHE A 1 82 ? 5.806 -0.867 21.336 1.00 69.38 82 PHE A CA 1
ATOM 669 C C . PHE A 1 82 ? 5.819 -2.212 22.062 1.00 69.38 82 PHE A C 1
ATOM 671 O O . PHE A 1 82 ? 5.434 -2.252 23.228 1.00 69.38 82 PHE A O 1
ATOM 678 N N . TYR A 1 83 ? 6.339 -3.281 21.453 1.00 61.50 83 TYR A N 1
ATOM 679 C CA . TYR A 1 83 ? 6.359 -4.627 22.048 1.00 61.50 83 TYR A CA 1
ATOM 680 C C . TYR A 1 83 ? 7.078 -4.753 23.414 1.00 61.50 83 TYR A C 1
ATOM 682 O O . TYR A 1 83 ? 7.006 -5.809 24.031 1.00 61.50 83 TYR A O 1
ATOM 690 N N . ALA A 1 84 ? 7.728 -3.699 23.928 1.00 60.22 84 ALA A N 1
ATOM 691 C CA . ALA A 1 84 ? 8.393 -3.704 25.237 1.00 60.22 84 ALA A CA 1
ATOM 692 C C . ALA A 1 84 ? 8.315 -2.371 26.024 1.00 60.22 84 ALA A C 1
ATOM 694 O O . ALA A 1 84 ? 9.141 -2.136 26.904 1.00 60.22 84 ALA A O 1
ATOM 695 N N . GLN A 1 85 ? 7.376 -1.465 25.715 1.00 74.31 85 GLN A N 1
ATOM 696 C CA . GLN A 1 85 ? 7.337 -0.126 26.335 1.00 74.31 85 GLN A CA 1
ATOM 697 C C . GLN A 1 85 ? 6.257 0.024 27.414 1.00 74.31 85 GLN A C 1
ATOM 699 O O . GLN A 1 85 ? 5.175 -0.552 27.327 1.00 74.31 85 GLN A O 1
ATOM 704 N N . SER A 1 86 ? 6.534 0.846 28.432 1.00 79.94 86 SER A N 1
ATOM 705 C CA . SER A 1 86 ? 5.556 1.147 29.483 1.00 79.94 86 SER A CA 1
ATOM 706 C C . SER A 1 86 ? 4.423 2.043 28.966 1.00 79.94 86 SER A C 1
ATOM 708 O O . SER A 1 86 ? 4.596 2.832 28.034 1.00 79.94 86 SER A O 1
ATOM 710 N N . ARG A 1 87 ? 3.250 1.975 29.612 1.00 79.31 87 ARG A N 1
ATOM 711 C CA . ARG A 1 87 ? 2.057 2.764 29.245 1.00 79.31 87 ARG A CA 1
ATOM 712 C C . ARG A 1 87 ? 2.339 4.269 29.132 1.00 79.31 87 ARG A C 1
ATOM 714 O O . ARG A 1 87 ? 1.793 4.932 28.252 1.00 79.31 87 ARG A O 1
ATOM 721 N N . ASP A 1 88 ? 3.210 4.804 29.985 1.00 81.69 88 ASP A N 1
ATOM 722 C CA . ASP A 1 88 ? 3.590 6.220 29.956 1.00 81.69 88 ASP A CA 1
ATOM 723 C C . ASP A 1 88 ? 4.467 6.578 28.752 1.00 81.69 88 ASP A C 1
ATOM 725 O O . ASP A 1 88 ? 4.321 7.665 28.188 1.00 81.69 88 ASP A O 1
ATOM 729 N N . GLN A 1 89 ? 5.344 5.671 28.316 1.00 78.88 89 GLN A N 1
ATOM 730 C CA . GLN A 1 89 ? 6.152 5.858 27.108 1.00 78.88 89 GLN A CA 1
ATOM 731 C C . GLN A 1 89 ? 5.271 5.842 25.856 1.00 78.88 89 GLN A C 1
ATOM 733 O O . GLN A 1 89 ? 5.360 6.752 25.031 1.00 78.88 89 GLN A O 1
ATOM 738 N N . VAL A 1 90 ? 4.333 4.895 25.781 1.00 78.75 90 VAL A N 1
ATOM 739 C CA . VAL A 1 90 ? 3.331 4.828 24.708 1.00 78.75 90 VAL A CA 1
ATOM 740 C C . VAL A 1 90 ? 2.506 6.118 24.655 1.00 78.75 90 VAL A C 1
ATOM 742 O O . VAL A 1 90 ? 2.357 6.730 23.597 1.00 78.75 90 VAL A O 1
ATOM 745 N N . LYS A 1 91 ? 2.027 6.606 25.808 1.00 80.44 91 LYS A N 1
ATOM 746 C CA . LYS A 1 91 ? 1.234 7.841 25.895 1.00 80.44 91 LYS A CA 1
ATOM 747 C C . LYS A 1 91 ? 2.016 9.076 25.441 1.00 80.44 91 LYS A C 1
ATOM 749 O O . LYS A 1 91 ? 1.432 9.938 24.787 1.00 80.44 91 LYS A O 1
ATOM 754 N N . LYS A 1 92 ? 3.315 9.166 25.748 1.00 81.31 92 LYS A N 1
ATOM 755 C CA . LYS A 1 92 ? 4.182 10.268 25.290 1.00 81.31 92 LYS A CA 1
ATOM 756 C C . LYS A 1 92 ? 4.342 10.311 23.770 1.00 81.31 92 LYS A C 1
ATOM 758 O O . LYS A 1 92 ? 4.503 11.399 23.233 1.00 81.31 92 LYS A O 1
ATOM 763 N N . VAL A 1 93 ? 4.270 9.168 23.091 1.00 79.00 93 VAL A N 1
ATOM 764 C CA . VAL A 1 93 ? 4.407 9.072 21.628 1.00 79.00 93 VAL A CA 1
ATOM 765 C C . VAL A 1 93 ? 3.059 9.227 20.918 1.00 79.00 93 VAL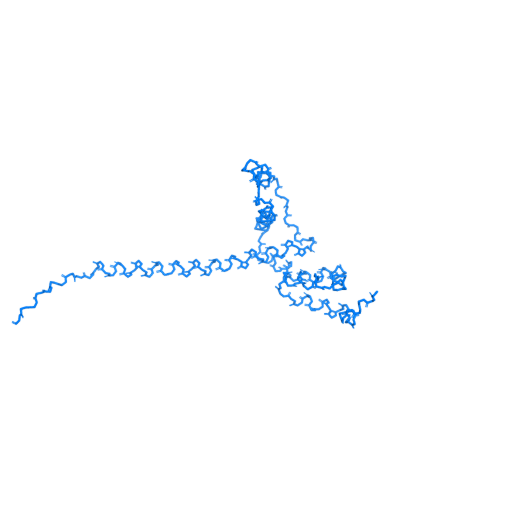 A C 1
ATOM 767 O O . VAL A 1 93 ? 2.971 9.933 19.918 1.00 79.00 93 VAL A O 1
ATOM 770 N N . ILE A 1 94 ? 1.994 8.617 21.446 1.00 79.25 94 ILE A N 1
ATOM 771 C CA . ILE A 1 94 ? 0.657 8.671 20.837 1.00 79.25 94 ILE A CA 1
ATOM 772 C C . ILE A 1 94 ? 0.012 10.045 21.029 1.00 79.25 94 ILE A C 1
ATOM 774 O O . ILE A 1 94 ? -0.552 10.585 20.082 1.00 79.25 94 ILE A O 1
ATOM 778 N N . LYS A 1 95 ? 0.097 10.640 22.228 1.00 80.94 95 LYS A N 1
ATOM 779 C CA . LYS A 1 95 ? -0.606 11.898 22.535 1.00 80.94 95 LYS A CA 1
ATOM 780 C C . LYS A 1 95 ? -0.271 13.015 21.532 1.00 80.94 95 LYS A C 1
ATOM 782 O O . LYS A 1 95 ? -1.220 13.569 20.992 1.00 80.94 95 LYS A O 1
ATOM 787 N N . PRO A 1 96 ? 1.002 13.287 21.183 1.00 78.44 96 PRO A N 1
ATOM 788 C CA . PRO A 1 96 ? 1.333 14.265 20.149 1.00 78.44 96 PRO A CA 1
ATOM 789 C C . PRO A 1 96 ? 0.721 13.960 18.779 1.00 78.44 96 PRO A C 1
ATOM 791 O O . PRO A 1 96 ? 0.353 14.891 18.078 1.00 78.44 96 PRO A O 1
ATOM 794 N N . LEU A 1 97 ? 0.565 12.694 18.387 1.00 74.06 97 LEU A N 1
ATOM 795 C CA . LEU A 1 97 ? -0.035 12.328 17.094 1.00 74.06 97 LEU A CA 1
ATOM 796 C C . LEU A 1 97 ? -1.544 12.561 17.061 1.00 74.06 97 LEU A C 1
ATOM 798 O O . LEU A 1 97 ? -2.088 12.879 16.010 1.00 74.06 97 LEU A O 1
ATOM 802 N N . LEU A 1 98 ? -2.207 12.405 18.209 1.00 73.69 98 LEU A N 1
ATOM 803 C CA . LEU A 1 98 ? -3.635 12.684 18.351 1.00 73.69 98 LEU A CA 1
ATOM 804 C C . LEU A 1 98 ? -3.922 14.187 18.496 1.00 73.69 98 LEU A C 1
ATOM 806 O O . LEU A 1 98 ? -5.012 14.624 18.148 1.00 73.69 98 LEU A O 1
ATOM 810 N N . THR A 1 99 ? -2.977 14.964 19.044 1.00 72.88 99 THR A N 1
ATOM 811 C CA . THR A 1 99 ? -3.197 16.378 19.404 1.00 72.88 99 THR A CA 1
ATOM 812 C C . THR A 1 99 ? -2.485 17.393 18.511 1.00 72.88 99 THR A C 1
ATOM 814 O O . THR A 1 99 ? -2.759 18.584 18.631 1.00 72.88 99 THR A O 1
ATOM 817 N N . SER A 1 100 ? -1.532 16.979 17.674 1.00 64.81 100 SER A N 1
ATOM 818 C CA . SER A 1 100 ? -0.880 17.880 16.715 1.00 64.81 100 SER A CA 1
ATOM 819 C C . SER A 1 100 ? -1.791 18.162 15.523 1.00 64.81 100 SER A C 1
ATOM 821 O O . SER A 1 100 ? -2.645 17.349 15.170 1.00 64.81 100 SER A O 1
ATOM 823 N N . SER A 1 101 ? -1.598 19.329 14.896 1.00 58.16 101 SER A N 1
ATOM 824 C CA . SER A 1 101 ? -2.202 19.620 13.595 1.00 58.16 101 SER A CA 1
ATOM 825 C C . SER A 1 101 ? -1.807 18.507 12.629 1.00 58.16 101 SER A C 1
ATOM 827 O O . SER A 1 101 ? -0.618 18.264 12.408 1.00 58.16 101 SER A O 1
ATOM 829 N N . GLN A 1 102 ? -2.802 17.781 12.122 1.00 64.00 102 GLN A N 1
ATOM 830 C CA . GLN A 1 102 ? -2.569 16.640 11.253 1.00 64.00 102 GLN A CA 1
ATOM 831 C C . GLN A 1 102 ? -1.915 17.138 9.964 1.00 64.00 102 GLN A C 1
ATOM 833 O O . GLN A 1 102 ? -2.548 17.828 9.166 1.00 64.00 102 GLN A O 1
ATOM 838 N N . GLU A 1 103 ? -0.644 16.789 9.755 1.00 61.19 103 GLU A N 1
ATOM 839 C CA . GLU A 1 103 ? -0.030 16.975 8.444 1.00 61.19 103 GLU A CA 1
ATOM 840 C C . GLU A 1 103 ? -0.884 16.237 7.407 1.00 61.19 103 GLU A C 1
ATOM 842 O O . GLU A 1 103 ? -1.148 15.038 7.574 1.00 61.19 103 GLU A O 1
ATOM 847 N N . PRO A 1 104 ? -1.348 16.931 6.357 1.00 63.09 104 PRO A N 1
ATOM 848 C CA . PRO A 1 104 ? -2.221 16.322 5.375 1.00 63.09 104 PRO A CA 1
ATOM 849 C C . PRO A 1 104 ? -1.497 15.172 4.681 1.00 63.09 104 PRO A C 1
ATOM 851 O O . PRO A 1 104 ? -0.319 15.281 4.328 1.00 63.09 104 PRO A O 1
ATOM 854 N N . PHE A 1 105 ? -2.222 14.078 4.439 1.00 66.81 105 PHE A N 1
ATOM 855 C CA . PHE A 1 105 ? -1.738 13.018 3.565 1.00 66.81 105 PHE A CA 1
ATOM 856 C C . PHE A 1 105 ? -1.461 13.614 2.185 1.00 66.81 105 PHE A C 1
ATOM 858 O O . PHE A 1 105 ? -2.379 13.964 1.437 1.00 66.81 105 PHE A O 1
ATOM 865 N N . SER A 1 106 ? -0.182 13.771 1.850 1.00 66.31 106 SER A N 1
ATOM 866 C CA . SER A 1 106 ? 0.206 14.341 0.570 1.00 66.31 106 SER A CA 1
ATOM 867 C C . SER A 1 106 ? 0.202 13.249 -0.492 1.00 66.31 106 SER A C 1
ATOM 869 O O . SER A 1 106 ? 1.220 12.639 -0.812 1.00 66.31 106 SER A O 1
ATOM 871 N N . VAL A 1 107 ? -0.978 13.043 -1.074 1.00 61.47 107 VAL A N 1
ATOM 872 C CA . VAL A 1 107 ? -1.189 12.218 -2.271 1.00 61.47 107 VAL A CA 1
ATOM 873 C C . VAL A 1 107 ? -0.192 12.617 -3.377 1.00 61.47 107 VAL A C 1
ATOM 875 O O . VAL A 1 107 ? 0.376 11.781 -4.068 1.00 61.47 107 VAL A O 1
ATOM 878 N N . THR A 1 108 ? 0.146 13.901 -3.484 1.00 64.25 108 THR A N 1
ATOM 879 C CA . THR A 1 108 ? 1.069 14.435 -4.496 1.00 64.25 108 THR A CA 1
ATOM 880 C C . THR A 1 108 ? 2.534 14.023 -4.326 1.00 64.25 108 THR A C 1
ATOM 882 O O . THR A 1 108 ? 3.334 14.307 -5.212 1.00 64.25 108 THR A O 1
ATOM 885 N N . GLN A 1 109 ? 2.922 13.377 -3.222 1.00 68.94 109 GLN A N 1
ATOM 886 C CA . GLN A 1 109 ? 4.313 12.959 -3.001 1.00 68.94 109 GLN A CA 1
ATOM 887 C C . GLN A 1 109 ? 4.690 11.646 -3.709 1.00 68.94 109 GLN A C 1
ATOM 889 O O . GLN A 1 109 ? 5.877 11.323 -3.744 1.00 68.94 109 GLN A O 1
ATOM 894 N N . PHE A 1 110 ? 3.730 10.916 -4.306 1.00 67.88 110 PHE A N 1
ATOM 895 C CA . PHE A 1 110 ? 3.967 9.645 -5.020 1.00 67.88 110 PHE A CA 1
ATOM 896 C C . PHE A 1 110 ? 4.853 8.682 -4.208 1.00 67.88 110 PHE A C 1
ATOM 898 O O . PHE A 1 110 ? 5.903 8.230 -4.669 1.00 67.88 110 PHE A O 1
ATOM 905 N N . ASN A 1 111 ? 4.464 8.418 -2.959 1.00 76.88 111 ASN A N 1
ATOM 906 C CA . ASN A 1 111 ? 5.232 7.574 -2.049 1.00 76.88 111 ASN A CA 1
ATOM 907 C C . ASN A 1 111 ? 4.586 6.190 -1.913 1.00 76.88 111 ASN A C 1
ATOM 909 O O . ASN A 1 111 ? 3.480 6.061 -1.390 1.00 76.88 111 ASN A O 1
ATOM 913 N N . LEU A 1 112 ? 5.313 5.159 -2.349 1.00 79.75 112 LEU A N 1
ATOM 914 C CA . LEU A 1 112 ? 4.853 3.771 -2.349 1.00 79.75 112 LEU A CA 1
ATOM 915 C C . LEU A 1 112 ? 4.609 3.212 -0.938 1.00 79.75 112 LEU A C 1
ATOM 917 O O . LEU A 1 112 ? 3.715 2.395 -0.755 1.00 79.75 112 LEU A O 1
ATOM 921 N N . GLY A 1 113 ? 5.371 3.656 0.067 1.00 79.94 113 GLY A N 1
ATOM 922 C CA . GLY A 1 113 ? 5.230 3.156 1.438 1.00 79.94 113 GLY A CA 1
ATOM 923 C C . GLY A 1 113 ? 3.843 3.446 2.023 1.00 79.94 113 GLY A C 1
ATOM 924 O O . GLY A 1 113 ? 3.105 2.509 2.322 1.00 79.94 113 GLY A O 1
ATOM 925 N N . PRO A 1 114 ? 3.444 4.725 2.141 1.00 75.75 114 PRO A N 1
ATOM 926 C CA . PRO A 1 114 ? 2.110 5.086 2.603 1.00 75.75 114 PRO A CA 1
ATOM 927 C C . PRO A 1 114 ? 0.982 4.524 1.724 1.00 75.75 114 PRO A C 1
ATOM 929 O O . PRO A 1 114 ? -0.042 4.128 2.264 1.00 75.75 114 PRO A O 1
ATOM 932 N N . MET A 1 115 ? 1.164 4.423 0.400 1.00 78.69 115 MET A N 1
ATOM 933 C CA . MET A 1 115 ? 0.175 3.777 -0.482 1.00 78.69 115 MET A CA 1
ATOM 934 C C . MET A 1 115 ? -0.045 2.304 -0.145 1.00 78.69 115 MET A C 1
ATOM 936 O O . MET A 1 115 ? -1.185 1.851 -0.115 1.00 78.69 115 MET A O 1
ATOM 940 N N . SER A 1 116 ? 1.030 1.561 0.121 1.00 81.38 116 SER A N 1
ATOM 941 C CA . SER A 1 116 ? 0.941 0.154 0.513 1.00 81.38 116 SER A CA 1
ATOM 942 C C . SER A 1 116 ? 0.208 -0.019 1.839 1.00 81.38 116 SER A C 1
ATOM 944 O O . SER A 1 116 ? -0.618 -0.915 1.971 1.00 81.38 116 SER A O 1
ATOM 946 N N . GLU A 1 117 ? 0.466 0.850 2.817 1.00 81.06 117 GLU A N 1
ATOM 947 C CA . GLU A 1 117 ? -0.221 0.795 4.113 1.00 81.06 117 GLU A CA 1
ATOM 948 C C . GLU A 1 117 ? -1.714 1.142 3.984 1.00 81.06 117 GLU A C 1
ATOM 950 O O . GLU A 1 117 ? -2.551 0.450 4.564 1.00 81.06 117 GLU A O 1
ATOM 955 N N . VAL A 1 118 ? -2.072 2.141 3.167 1.00 80.25 118 VAL A N 1
ATOM 956 C CA . VAL A 1 118 ? -3.483 2.459 2.877 1.00 80.25 118 VAL A CA 1
ATOM 957 C C . VAL A 1 118 ? -4.176 1.298 2.162 1.00 80.25 118 VAL A C 1
ATOM 959 O O . VAL A 1 118 ? -5.288 0.932 2.535 1.00 80.25 118 VAL A O 1
ATOM 962 N N . TYR A 1 119 ? -3.510 0.673 1.188 1.00 82.38 119 TYR A N 1
ATOM 963 C CA . TYR A 1 119 ? -4.031 -0.509 0.504 1.00 82.38 119 TYR A CA 1
ATOM 964 C C . TYR A 1 119 ? -4.299 -1.667 1.480 1.00 82.38 119 TYR A C 1
ATOM 966 O O . TYR A 1 119 ? -5.360 -2.290 1.428 1.00 82.38 119 TYR A O 1
ATOM 974 N N . HIS A 1 120 ? -3.379 -1.928 2.414 1.00 82.56 120 HIS A N 1
ATOM 975 C CA . HIS A 1 120 ? -3.584 -2.941 3.450 1.00 82.56 120 HIS A CA 1
ATOM 976 C C . HIS A 1 120 ? -4.761 -2.610 4.371 1.00 82.56 120 HIS A C 1
ATOM 978 O O . HIS A 1 120 ? -5.579 -3.489 4.630 1.00 82.56 120 HIS A O 1
ATOM 984 N N . LEU A 1 121 ? -4.883 -1.359 4.826 1.00 81.88 121 LEU A N 1
ATOM 985 C CA . LEU A 1 121 ? -6.015 -0.928 5.655 1.00 81.88 121 LEU A CA 1
ATOM 986 C C . LEU A 1 121 ? -7.355 -1.105 4.934 1.00 81.88 121 LEU A C 1
ATOM 988 O O . LEU A 1 121 ? -8.326 -1.552 5.546 1.00 81.88 121 LEU A O 1
ATOM 992 N N . HIS A 1 122 ? -7.408 -0.790 3.639 1.00 81.69 122 HIS A N 1
ATOM 993 C CA . HIS A 1 122 ? -8.616 -0.974 2.841 1.00 81.69 122 HIS A CA 1
ATOM 994 C C . HIS A 1 122 ? -9.000 -2.456 2.750 1.00 81.69 122 HIS A C 1
ATOM 996 O O . HIS A 1 122 ? -10.110 -2.826 3.117 1.00 81.69 122 HIS A O 1
ATOM 1002 N N . ARG A 1 123 ? -8.041 -3.323 2.402 1.00 82.38 123 ARG A N 1
ATOM 1003 C CA . ARG A 1 123 ? -8.254 -4.778 2.327 1.00 82.38 123 ARG A CA 1
ATOM 1004 C C . ARG A 1 123 ? -8.720 -5.376 3.651 1.00 82.38 123 ARG A C 1
ATOM 1006 O O . ARG A 1 123 ? -9.599 -6.229 3.658 1.00 82.38 123 ARG A O 1
ATOM 1013 N N . GLU A 1 124 ? -8.142 -4.950 4.769 1.00 82.38 124 GLU A N 1
ATOM 1014 C CA . GLU A 1 124 ? -8.583 -5.395 6.094 1.00 82.38 124 GLU A CA 1
ATOM 1015 C C . GLU A 1 124 ? -10.001 -4.928 6.415 1.00 82.38 124 GLU A C 1
ATOM 1017 O O . GLU A 1 124 ? -10.780 -5.688 6.992 1.00 82.38 124 GLU A O 1
ATOM 1022 N N . THR A 1 125 ? -10.346 -3.699 6.031 1.00 81.00 125 THR A N 1
ATOM 1023 C CA . THR A 1 125 ? -11.697 -3.162 6.211 1.00 81.00 125 THR A CA 1
ATOM 1024 C C . THR A 1 125 ? -12.701 -3.969 5.397 1.00 81.00 125 THR A C 1
ATOM 1026 O O . THR A 1 125 ? -13.703 -4.402 5.958 1.00 81.00 125 THR A O 1
ATOM 1029 N N . ASP A 1 126 ? -12.408 -4.264 4.128 1.00 82.44 126 ASP A N 1
ATOM 1030 C CA . ASP A 1 126 ? -13.266 -5.097 3.276 1.00 82.44 126 ASP A CA 1
ATOM 1031 C C . ASP A 1 126 ? -13.488 -6.482 3.888 1.00 82.44 126 ASP A C 1
ATOM 1033 O O . ASP A 1 126 ? -14.622 -6.945 4.012 1.00 82.44 126 ASP A O 1
ATOM 1037 N N . VAL A 1 127 ? -12.408 -7.131 4.338 1.00 81.06 127 VAL A N 1
ATOM 1038 C CA . VAL A 1 127 ? -12.486 -8.431 5.016 1.00 81.06 127 VAL A CA 1
ATOM 1039 C C . VAL A 1 127 ? -13.342 -8.326 6.278 1.00 81.06 127 VAL A C 1
ATOM 1041 O O . VAL A 1 127 ? -14.190 -9.188 6.506 1.00 81.06 127 VAL A O 1
ATOM 1044 N N . SER A 1 128 ? -13.160 -7.271 7.073 1.00 76.19 128 SER A N 1
ATOM 1045 C CA . SER A 1 128 ? -13.890 -7.071 8.329 1.00 76.19 128 SER A CA 1
ATOM 1046 C C . SER A 1 128 ? -15.377 -6.816 8.093 1.00 76.19 128 SER A C 1
ATOM 1048 O O . SER A 1 128 ? -16.207 -7.381 8.796 1.00 76.19 128 SER A O 1
ATOM 1050 N N . VAL A 1 129 ? -15.734 -6.022 7.079 1.00 80.38 129 VAL A N 1
ATOM 1051 C CA . VAL A 1 129 ? -17.128 -5.759 6.686 1.00 80.38 129 VAL A CA 1
ATOM 1052 C C . VAL A 1 129 ? -17.810 -7.046 6.223 1.00 80.38 129 VAL A C 1
ATOM 1054 O O . VAL A 1 129 ? -18.941 -7.325 6.624 1.00 80.38 129 VAL A O 1
ATOM 1057 N N . VAL A 1 130 ? -17.121 -7.870 5.431 1.00 82.38 130 VAL A N 1
ATOM 1058 C CA . VAL A 1 130 ? -17.647 -9.172 4.995 1.00 82.38 130 VAL A CA 1
ATOM 1059 C C . VAL A 1 130 ? -17.874 -10.108 6.187 1.00 82.38 130 VAL A C 1
ATOM 1061 O O . VAL A 1 130 ? -18.931 -10.726 6.277 1.00 82.38 130 VAL A O 1
ATOM 1064 N N . HIS A 1 131 ? -16.936 -10.188 7.133 1.00 78.88 131 HIS A N 1
ATOM 1065 C CA . HIS A 1 131 ? -17.104 -11.042 8.315 1.00 78.88 131 HIS A CA 1
ATOM 1066 C C . HIS A 1 131 ? -18.210 -10.529 9.239 1.00 78.88 131 HIS A C 1
ATOM 1068 O O . HIS A 1 131 ? -19.089 -11.297 9.618 1.00 78.88 131 HIS A O 1
ATOM 1074 N N . TYR A 1 132 ? -18.224 -9.228 9.532 1.00 79.38 132 TYR A N 1
ATOM 1075 C CA . 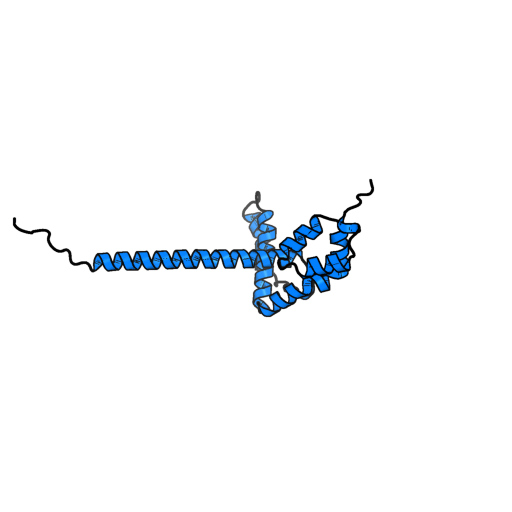TYR A 1 132 ? -19.252 -8.623 10.372 1.00 79.38 132 TYR A CA 1
ATOM 1076 C C . TYR A 1 132 ? -20.650 -8.784 9.772 1.00 79.38 132 TYR A C 1
ATOM 1078 O O . TYR A 1 132 ? -21.585 -9.133 10.482 1.00 79.38 132 TYR A O 1
ATOM 1086 N N . SER A 1 133 ? -20.809 -8.562 8.464 1.00 79.44 133 SER A N 1
ATOM 1087 C CA . SER A 1 133 ? -22.109 -8.739 7.804 1.00 79.44 133 SER A CA 1
ATOM 1088 C C . SER A 1 133 ? -22.609 -10.181 7.892 1.00 79.44 133 SER A C 1
ATOM 1090 O O . SER A 1 133 ? -23.797 -10.393 8.129 1.00 79.44 133 SER A O 1
ATOM 1092 N N . LYS A 1 134 ? -21.709 -11.164 7.780 1.00 82.94 134 LYS A N 1
ATOM 1093 C CA . LYS A 1 134 ? -22.034 -12.576 7.991 1.00 82.94 134 LYS A CA 1
ATOM 1094 C C . LYS A 1 134 ? -22.460 -12.853 9.436 1.00 82.94 134 LYS A C 1
ATOM 1096 O O . LYS A 1 134 ? -23.518 -13.435 9.643 1.00 82.94 134 LYS A O 1
ATOM 1101 N N . GLU A 1 135 ? -21.682 -12.408 10.420 1.00 81.62 135 GLU A N 1
ATOM 1102 C CA . GLU A 1 135 ? -22.000 -12.601 11.844 1.00 81.62 135 GLU A CA 1
ATOM 1103 C C . GLU A 1 135 ? -23.319 -11.921 12.236 1.00 81.62 135 GLU A C 1
ATOM 1105 O O . GLU A 1 135 ? -24.159 -12.519 12.905 1.00 81.62 135 GLU A O 1
ATOM 1110 N N . ALA A 1 136 ? -23.541 -10.685 11.781 1.00 79.19 136 ALA A N 1
ATOM 1111 C CA . ALA A 1 136 ? -24.781 -9.954 12.017 1.00 79.19 136 ALA A CA 1
ATOM 1112 C C . ALA A 1 136 ? -25.986 -10.671 11.388 1.00 79.19 136 ALA A C 1
ATOM 1114 O O . ALA A 1 136 ? -27.057 -10.745 11.997 1.00 79.19 136 ALA A O 1
ATOM 1115 N N . TRP A 1 137 ? -25.812 -11.234 10.189 1.00 78.19 137 TRP A N 1
ATOM 1116 C CA . TRP A 1 137 ? -26.840 -12.032 9.529 1.00 78.19 137 TRP A CA 1
ATOM 1117 C C . TRP A 1 137 ? -27.172 -13.308 10.313 1.00 78.19 137 TRP A C 1
ATOM 1119 O O . TRP A 1 137 ? -28.345 -13.568 10.580 1.00 78.19 137 TRP A O 1
ATOM 1129 N N . GLU A 1 138 ? -26.160 -14.062 10.749 1.00 87.38 138 GLU A N 1
ATOM 1130 C CA . GLU A 1 138 ? -26.329 -15.279 11.556 1.00 87.38 138 GLU A CA 1
ATOM 1131 C C . GLU A 1 138 ? -27.023 -14.983 12.896 1.00 87.38 138 GLU A C 1
ATOM 1133 O O . GLU A 1 138 ? -27.988 -15.661 13.247 1.00 87.38 138 GLU A O 1
ATOM 1138 N N . MET A 1 139 ? -26.636 -13.911 13.599 1.00 83.19 139 MET A N 1
ATOM 1139 C CA . MET A 1 139 ? -27.319 -13.488 14.831 1.00 83.19 139 MET A CA 1
ATOM 1140 C C . MET A 1 139 ? -28.793 -13.146 14.597 1.00 83.19 139 MET A C 1
ATOM 1142 O O . MET A 1 139 ? -29.641 -13.465 15.429 1.00 83.19 139 MET A O 1
ATOM 1146 N N . THR A 1 140 ? -29.108 -12.503 13.470 1.00 80.31 140 THR A N 1
ATOM 1147 C CA . THR A 1 140 ? -30.491 -12.140 13.136 1.00 80.31 140 THR A CA 1
ATOM 1148 C C . THR A 1 140 ? -31.337 -13.388 12.875 1.00 80.31 140 THR A C 1
ATOM 1150 O O . THR A 1 140 ? -32.479 -13.462 13.330 1.00 80.31 140 THR A O 1
ATOM 1153 N N . GLN A 1 141 ? -30.776 -14.396 12.199 1.00 80.88 141 GLN A N 1
ATOM 1154 C CA . GLN A 1 141 ? -31.449 -15.681 11.989 1.00 80.88 141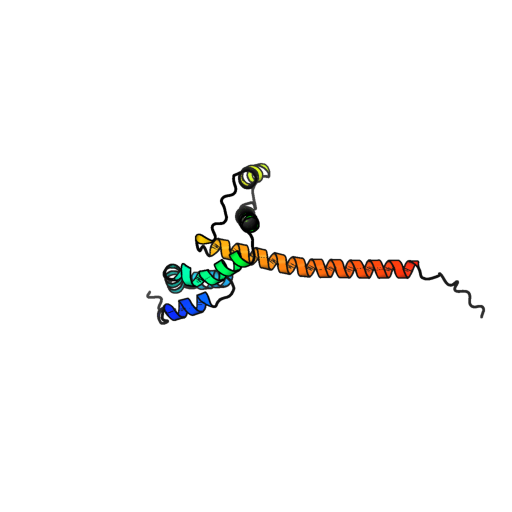 GLN A CA 1
ATOM 1155 C C . GLN A 1 141 ? -31.670 -16.439 13.304 1.00 80.88 141 GLN A C 1
ATOM 1157 O O . GLN A 1 141 ? -32.773 -16.926 13.544 1.00 80.88 141 GLN A O 1
ATOM 1162 N N . ASP A 1 142 ? -30.667 -16.476 14.181 1.00 77.50 142 ASP A N 1
ATOM 1163 C CA . ASP A 1 142 ? -30.767 -17.097 15.505 1.00 77.50 142 ASP A CA 1
ATOM 1164 C C . ASP A 1 142 ? -31.824 -16.418 16.386 1.00 77.50 142 ASP A C 1
ATOM 1166 O O . ASP A 1 142 ? -32.578 -17.086 17.098 1.00 77.50 142 ASP A O 1
ATOM 1170 N N . MET A 1 143 ? -31.905 -15.085 16.344 1.00 76.69 143 MET A N 1
ATOM 1171 C CA . MET A 1 143 ? -32.944 -14.335 17.051 1.00 76.69 143 MET A CA 1
ATOM 1172 C C . MET A 1 143 ? -34.337 -14.667 16.515 1.00 76.69 143 MET A C 1
ATOM 1174 O O . MET A 1 143 ? -35.226 -14.970 17.311 1.00 76.69 143 MET A O 1
ATOM 1178 N N . ALA A 1 144 ? -34.507 -14.687 15.191 1.00 74.50 144 ALA A N 1
ATOM 1179 C CA . ALA A 1 144 ? -35.773 -15.044 14.559 1.00 74.50 144 ALA A CA 1
ATOM 1180 C C . ALA A 1 144 ? -36.198 -16.490 14.883 1.00 74.50 144 ALA A C 1
ATOM 1182 O O . ALA A 1 144 ? -37.368 -16.741 15.166 1.00 74.50 144 ALA A O 1
ATOM 1183 N N . ALA A 1 145 ? -35.254 -17.438 14.910 1.00 73.56 145 ALA A N 1
ATOM 1184 C CA . ALA A 1 145 ? -35.520 -18.825 15.292 1.00 73.56 145 ALA A CA 1
ATOM 1185 C C . ALA A 1 145 ? -35.981 -18.944 16.757 1.00 73.56 145 ALA A C 1
ATOM 1187 O O . ALA A 1 145 ? -36.963 -19.627 17.047 1.00 73.56 145 ALA A O 1
ATOM 1188 N N . ARG A 1 146 ? -35.329 -18.225 17.681 1.00 73.25 146 ARG A N 1
ATOM 1189 C CA . ARG A 1 146 ? -35.715 -18.195 19.105 1.00 73.25 146 ARG A CA 1
ATOM 1190 C C . ARG A 1 146 ? -37.060 -17.515 19.352 1.00 73.25 146 ARG A C 1
ATOM 1192 O O . ARG A 1 146 ? -37.733 -17.851 20.323 1.00 73.25 146 ARG A O 1
ATOM 1199 N N . GLU A 1 147 ? -37.440 -16.536 18.536 1.00 73.56 147 GLU A N 1
ATOM 1200 C CA . GLU A 1 147 ? -38.770 -15.918 18.598 1.00 73.56 147 GLU A CA 1
ATOM 1201 C C . GLU A 1 147 ? -39.850 -16.868 18.071 1.00 73.56 147 GLU A C 1
ATOM 1203 O O . GLU A 1 147 ? -40.852 -17.075 18.753 1.00 73.56 147 GLU A O 1
ATOM 1208 N N . ALA A 1 148 ? -39.601 -17.558 16.955 1.00 71.69 148 ALA A N 1
ATOM 1209 C CA . ALA A 1 148 ? -40.515 -18.573 16.430 1.00 71.69 148 ALA A CA 1
ATOM 1210 C C . ALA A 1 148 ? -40.752 -19.741 17.414 1.00 71.69 148 ALA A C 1
ATOM 1212 O O . ALA A 1 148 ? -41.867 -20.253 17.512 1.00 71.69 148 ALA A O 1
ATOM 1213 N N . GLU A 1 149 ? -39.737 -20.139 18.190 1.00 70.00 149 GLU A N 1
ATOM 1214 C CA . GLU A 1 149 ? -39.880 -21.142 19.259 1.00 70.00 149 GLU A CA 1
ATOM 1215 C C . GLU A 1 149 ? -40.726 -20.667 20.451 1.00 70.00 149 GLU A C 1
ATOM 1217 O O . GLU A 1 149 ? -41.332 -21.493 21.137 1.00 70.00 149 GLU A O 1
ATOM 1222 N N . LYS A 1 150 ? -40.796 -19.356 20.712 1.00 70.25 150 LYS A N 1
ATOM 1223 C CA . LYS A 1 150 ? -41.650 -18.797 21.775 1.00 70.25 150 LYS A CA 1
ATOM 1224 C C . LYS A 1 150 ? -43.122 -18.752 21.379 1.00 70.25 150 LYS A C 1
ATOM 1226 O O . LYS A 1 150 ? -43.972 -18.905 22.254 1.00 70.25 150 LYS A O 1
ATOM 1231 N N . ASP A 1 151 ? -43.402 -18.576 20.091 1.00 60.69 151 ASP A N 1
ATOM 1232 C CA . ASP A 1 151 ? -44.763 -18.500 19.549 1.00 60.69 151 ASP A CA 1
ATOM 1233 C C . ASP A 1 151 ? -45.367 -19.875 19.219 1.00 60.69 151 ASP A C 1
ATOM 1235 O O . ASP A 1 151 ? -46.542 -19.976 18.862 1.00 60.69 151 ASP A O 1
ATOM 1239 N N . LEU A 1 152 ? -44.600 -20.958 19.382 1.00 57.06 152 LEU A N 1
ATOM 1240 C CA . LEU A 1 152 ? -45.111 -22.320 19.273 1.00 57.06 152 LEU A CA 1
ATOM 1241 C C . LEU A 1 152 ? -46.042 -22.627 20.463 1.00 57.06 152 LEU A C 1
ATOM 1243 O O . LEU A 1 152 ? -45.582 -22.687 21.610 1.00 57.06 152 LEU A O 1
ATOM 1247 N N . PRO A 1 153 ? -47.351 -22.866 20.237 1.00 58.91 153 PRO A N 1
ATOM 1248 C CA . PRO A 1 153 ? -48.237 -23.280 21.312 1.00 58.91 153 PRO A CA 1
ATOM 1249 C C . PRO A 1 153 ? -47.720 -24.602 21.879 1.00 58.91 153 PRO A C 1
ATOM 1251 O O . PRO A 1 153 ? -47.543 -25.577 21.146 1.00 58.91 153 PRO A O 1
ATOM 1254 N N . ARG A 1 154 ? -47.483 -24.647 23.197 1.00 60.69 154 ARG A N 1
ATOM 1255 C CA . ARG A 1 154 ? -47.218 -25.897 23.918 1.00 60.69 154 ARG A CA 1
ATOM 1256 C C . ARG A 1 154 ? -48.464 -26.769 23.821 1.00 60.69 154 ARG A C 1
ATOM 1258 O O . ARG A 1 154 ? -49.340 -26.703 24.680 1.00 60.69 154 ARG A O 1
ATOM 1265 N N . LEU A 1 155 ? -48.562 -27.552 22.752 1.00 55.34 155 LEU A N 1
ATOM 1266 C CA . LEU A 1 155 ? -49.584 -28.574 22.618 1.00 55.34 155 LEU A CA 1
ATOM 1267 C C . LEU A 1 155 ? -49.369 -29.573 23.760 1.00 55.34 155 LEU A C 1
ATOM 1269 O O . LEU A 1 155 ? -48.276 -30.139 23.869 1.00 55.34 155 LEU A O 1
ATOM 1273 N N . PRO A 1 156 ? -50.358 -29.770 24.647 1.00 49.66 156 PRO A N 1
ATOM 1274 C CA . PRO A 1 156 ? -50.244 -30.782 25.676 1.00 49.66 156 PRO A CA 1
ATOM 1275 C C . PRO A 1 156 ? -50.154 -32.142 24.981 1.00 49.66 156 PRO A C 1
ATOM 1277 O O . PRO A 1 156 ? -51.067 -32.560 24.270 1.00 49.66 156 PRO A O 1
ATOM 1280 N N . LEU A 1 157 ? -49.020 -32.818 25.170 1.00 56.28 157 LEU A N 1
ATOM 1281 C CA . LEU A 1 157 ? -48.830 -34.223 24.823 1.00 56.28 157 LEU A CA 1
ATOM 1282 C C . LEU A 1 157 ? -49.671 -35.075 25.781 1.00 56.28 157 LEU A C 1
ATOM 1284 O O . LEU A 1 157 ? -49.168 -35.678 26.724 1.00 56.28 157 LEU A O 1
ATOM 1288 N N . SER A 1 158 ? -50.973 -35.096 25.544 1.00 53.28 158 SER A N 1
ATOM 1289 C CA . SER A 1 158 ? -51.891 -36.076 26.107 1.00 53.28 158 SER A CA 1
ATOM 1290 C C . SER A 1 158 ? -52.818 -36.547 24.995 1.00 53.28 158 SER A C 1
ATOM 1292 O O . SER A 1 158 ? -53.964 -36.126 24.880 1.00 53.28 158 SER A O 1
ATOM 1294 N N . LEU A 1 159 ? -52.290 -37.436 24.153 1.00 51.09 159 LEU A N 1
ATOM 1295 C CA . LEU A 1 159 ? -53.121 -38.353 23.382 1.00 51.09 159 LEU A CA 1
ATOM 1296 C C . LEU A 1 159 ? -53.517 -39.499 24.326 1.00 51.09 159 LEU A C 1
ATOM 1298 O O . LEU A 1 159 ? -52.619 -40.184 24.824 1.00 51.09 159 LEU A O 1
ATOM 1302 N N . PRO A 1 160 ? -54.812 -39.705 24.623 1.00 51.91 160 PRO A N 1
ATOM 1303 C CA . PRO A 1 160 ? -55.250 -40.950 25.232 1.00 51.91 160 PRO A CA 1
ATOM 1304 C C . PRO A 1 160 ? -55.069 -42.079 24.209 1.00 51.91 160 PRO A C 1
ATOM 1306 O O . PRO A 1 160 ? -55.363 -41.887 23.028 1.00 51.91 160 PRO A O 1
ATOM 1309 N N . LEU A 1 161 ? -54.543 -43.209 24.691 1.00 47.09 161 LEU A N 1
ATOM 1310 C CA . LEU A 1 161 ? -54.395 -44.481 23.971 1.00 47.09 161 LEU A CA 1
ATOM 1311 C C . LEU A 1 161 ? -55.709 -44.957 23.340 1.00 47.09 161 LEU A C 1
ATOM 1313 O O . LEU A 1 161 ? -56.758 -44.827 24.013 1.00 47.09 161 LEU A O 1
#

Radius of gyration: 25.96 Å; chains: 1; bounding box: 86×64×51 Å

Foldseek 3Di:
DPPPDVCVVDDLVVLLVVLLPDPALVVNVVVCVVDVVSVVSCVVCLCSSLVVLLVVCPVPDDQVVQLVLVLVLVVVVCVVVPPPDDPVVVCVVVVCSVPPDRDGNPSVVSDSSSSNSSRVVVVVVVVVCVVVVVVVVVVVVVVVVVVVVVPDPPDPPDDDD

Sequence (161 aa):
MESNSPFEKLPAELITIILSTTNSPADIQSIIRADPYIWRVFLQHKHSILRPFIQDLVSQYTRPYLTHLAMACRLRAIERKFYAQSRDQVKKVIKPLLTSSQEPFSVTQFNLGPMSEVYHLHRETDVSVVHYSKEAWEMTQDMAAREAEKDLPRLPLSLPL

pLDDT: mean 78.33, std 11.38, range [41.22, 94.44]

Secondary structure (DSSP, 8-state):
-----GGGGS-HHHHHHHHHH-S-HHHHHHHHHH-HHHHHHHHHHHHHHHHHHHHHHHHH--HHHHHHHHHHHHHHHHHTT-TT--HHHHHHHHHHHHHS------GGG--HHHHHHHHHHHHHHHHHHHHHHHHHHHHHHHHHHHHHHHSS---------

Organism: Fusarium oxysporum (NCBI:txid5507)